Protein AF-A0A6B3HZV8-F1 (afdb_monomer)

Solvent-accessible surface area (backbone atoms only — not comparable to full-atom values): 5120 Å² total; per-residue (Å²): 85,42,67,61,44,19,65,74,67,66,45,93,44,71,67,58,16,40,51,51,49,49,51,54,51,52,52,51,56,50,48,57,39,51,52,39,15,73,76,68,54,27,19,62,47,59,53,66,92,42,54,46,73,45,68,88,54,56,83,76,76,18,54,51,64,65,84,58,53,78,38,67,43,43,73,66,54,48,43,48,39,48,45,60,56,57,47,55,82,72,106

pLDDT: mean 92.16, std 4.84, range [78.12, 98.12]

Secondary structure (DSSP, 8-state):
-HHHHHHHHT-SSHHHHHHHHHHHHHHHHHHHHHHHHHHHSEEE---TTTEEE-TTS-TTTTEEESS--EEE--HHHHHIIIIIIIIGGG-

Foldseek 3Di:
DLVVQCVVVVPPDSVVSVVVVLVVVLVVLCCQQQVCCVVPQKGWQQAPVQWAADPPDDPPPRIDGDPTDIDGSDPVSSCCRRVVRPPVVVD

Sequence (91 aa):
RVDKVAARLGAPERRVAASIAHLGLAARLWSLALGPAALFGRFPDLVPDALHWDPLHTSPDDLWIADPGELPGTADRIREQIQYGHLVPLA

Radius of gyration: 14.16 Å; Cα contacts (8 Å, |Δi|>4): 109; chains: 1; bounding box: 32×24×35 Å

Structure (mmCIF, N/CA/C/O backbone):
data_AF-A0A6B3HZV8-F1
#
_entry.id   AF-A0A6B3HZV8-F1
#
loop_
_atom_site.group_PDB
_atom_site.id
_atom_site.type_symbol
_atom_site.label_atom_id
_atom_site.label_alt_id
_atom_site.label_comp_id
_atom_site.label_asym_id
_atom_site.label_entity_id
_atom_site.label_seq_id
_atom_site.pdbx_PDB_ins_code
_atom_site.Cartn_x
_atom_site.Cartn_y
_atom_site.Cartn_z
_atom_site.occupancy
_atom_site.B_iso_or_equiv
_atom_site.auth_seq_id
_atom_site.auth_comp_id
_atom_site.auth_asym_id
_atom_site.auth_atom_id
_atom_site.pdbx_PDB_model_num
ATOM 1 N N . ARG A 1 1 ? 4.118 3.119 -14.750 1.00 87.94 1 ARG A N 1
ATOM 2 C CA . ARG A 1 1 ? 5.103 3.199 -13.635 1.00 87.94 1 ARG A CA 1
ATOM 3 C C . ARG A 1 1 ? 6.382 2.399 -13.884 1.00 87.94 1 ARG A C 1
ATOM 5 O O . ARG A 1 1 ? 7.444 2.980 -13.718 1.00 87.94 1 ARG A O 1
ATOM 12 N N . VAL A 1 2 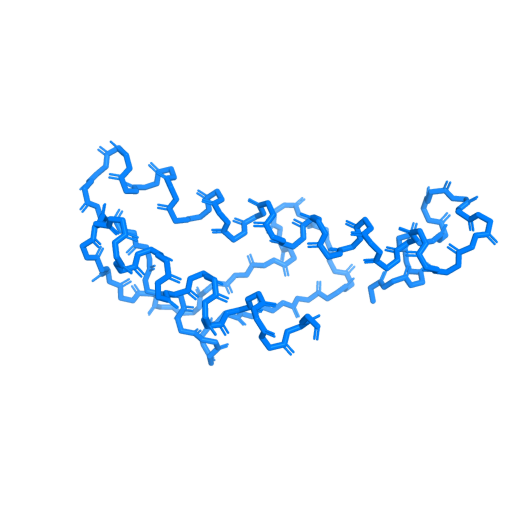? 6.308 1.108 -14.235 1.00 91.44 2 VAL A N 1
ATOM 13 C CA . VAL A 1 2 ? 7.492 0.230 -14.386 1.00 91.44 2 VAL A CA 1
ATOM 14 C C . VAL A 1 2 ? 8.556 0.840 -15.296 1.00 91.44 2 VAL A C 1
ATOM 16 O O . VAL A 1 2 ? 9.702 0.943 -14.885 1.00 91.44 2 VAL A O 1
ATOM 19 N N . ASP A 1 3 ? 8.175 1.346 -16.468 1.00 91.12 3 ASP A N 1
ATOM 20 C CA . ASP A 1 3 ? 9.143 1.920 -17.415 1.00 91.12 3 ASP A CA 1
ATOM 21 C C . ASP A 1 3 ? 9.784 3.218 -16.889 1.00 91.12 3 ASP A C 1
ATOM 23 O O . ASP A 1 3 ? 10.971 3.455 -17.087 1.00 91.12 3 ASP A O 1
ATOM 27 N N . LYS A 1 4 ? 9.040 4.015 -16.107 1.00 88.88 4 LYS A N 1
ATOM 28 C CA . LYS A 1 4 ? 9.574 5.191 -15.393 1.00 88.88 4 LYS A CA 1
ATOM 29 C C . LYS A 1 4 ? 10.604 4.780 -14.334 1.00 88.88 4 LYS A C 1
ATOM 31 O O . LYS A 1 4 ? 11.633 5.432 -14.190 1.00 88.88 4 LYS A O 1
ATOM 36 N N . VAL A 1 5 ? 10.338 3.696 -13.601 1.00 90.81 5 VAL A N 1
ATOM 37 C CA . VAL A 1 5 ? 11.284 3.124 -12.628 1.00 90.81 5 VAL A CA 1
ATOM 38 C C . VAL A 1 5 ? 12.507 2.545 -13.344 1.00 90.81 5 VAL A C 1
ATOM 40 O O . VAL A 1 5 ? 13.626 2.809 -12.917 1.00 90.81 5 VAL A O 1
ATOM 43 N N . ALA A 1 6 ? 12.314 1.835 -14.459 1.00 93.19 6 ALA A N 1
ATOM 44 C CA . ALA A 1 6 ? 13.396 1.281 -15.269 1.00 93.19 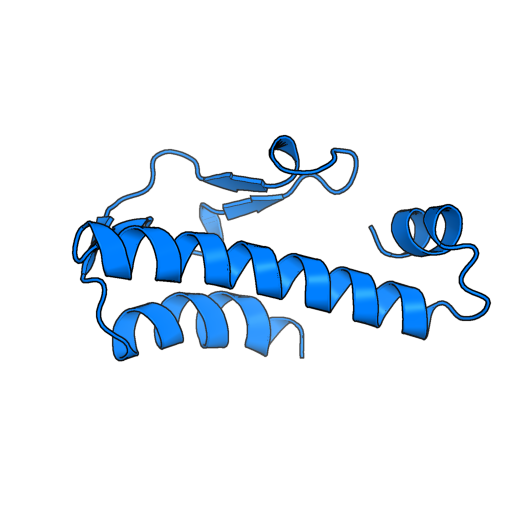6 ALA A CA 1
ATOM 45 C C . ALA A 1 6 ? 14.333 2.382 -15.776 1.00 93.19 6 ALA A C 1
ATOM 47 O O . ALA A 1 6 ? 15.540 2.299 -15.563 1.00 93.19 6 ALA A O 1
ATOM 48 N N . ALA A 1 7 ? 13.767 3.445 -16.356 1.00 92.12 7 ALA A N 1
ATOM 49 C CA . ALA A 1 7 ? 14.517 4.599 -16.837 1.00 92.12 7 ALA A CA 1
ATOM 50 C C . ALA A 1 7 ? 15.282 5.302 -15.706 1.00 92.12 7 ALA A C 1
ATOM 52 O O . ALA A 1 7 ? 16.459 5.609 -15.860 1.00 92.12 7 ALA A O 1
ATOM 53 N N . ARG A 1 8 ? 14.644 5.513 -14.545 1.00 89.25 8 ARG A N 1
ATOM 54 C CA . ARG A 1 8 ? 15.282 6.176 -13.396 1.00 89.25 8 ARG A CA 1
ATOM 55 C C . ARG A 1 8 ? 16.435 5.365 -12.800 1.00 89.25 8 ARG A C 1
ATOM 57 O O . ARG A 1 8 ? 17.400 5.955 -12.331 1.00 89.25 8 ARG A O 1
ATOM 64 N N . LEU A 1 9 ? 16.311 4.040 -12.767 1.00 90.19 9 LEU A N 1
ATOM 65 C CA . LEU A 1 9 ? 17.316 3.149 -12.182 1.00 90.19 9 LEU A CA 1
ATOM 66 C C . LEU A 1 9 ? 18.397 2.713 -13.177 1.00 90.19 9 LEU A C 1
ATOM 68 O O . LEU A 1 9 ? 19.356 2.070 -12.764 1.00 90.19 9 LEU A O 1
ATOM 72 N N . GLY A 1 10 ? 18.220 2.986 -14.475 1.00 91.50 10 GLY A N 1
ATOM 73 C CA . GLY A 1 10 ? 19.026 2.354 -15.520 1.00 91.50 10 GLY A CA 1
ATOM 74 C C . GLY A 1 10 ? 18.930 0.825 -15.467 1.00 91.50 10 GLY A C 1
ATOM 75 O O . GLY A 1 10 ? 19.914 0.136 -15.722 1.00 91.50 10 GLY A O 1
ATOM 76 N N . ALA A 1 11 ? 17.775 0.288 -15.055 1.00 85.75 11 ALA A N 1
ATOM 77 C CA . ALA A 1 11 ? 17.631 -1.139 -14.798 1.00 85.75 11 ALA A CA 1
ATOM 78 C C . ALA A 1 11 ? 17.772 -1.924 -16.116 1.00 85.75 11 ALA A C 1
ATOM 80 O O . ALA A 1 11 ? 16.996 -1.675 -17.043 1.00 85.75 11 ALA A O 1
ATOM 81 N N . PRO A 1 12 ? 18.701 -2.896 -16.203 1.00 79.69 12 PRO A N 1
ATOM 82 C CA . PRO A 1 12 ? 18.946 -3.633 -17.443 1.00 79.69 12 PRO A CA 1
ATOM 83 C C . PRO A 1 12 ? 17.775 -4.548 -17.816 1.00 79.69 12 PRO A C 1
ATOM 85 O O . PRO A 1 12 ? 17.595 -4.886 -18.982 1.00 79.69 12 PRO A O 1
ATOM 88 N N . GLU A 1 13 ? 16.953 -4.934 -16.835 1.00 93.88 13 GLU A N 1
ATOM 89 C CA . GLU A 1 13 ? 15.830 -5.841 -17.032 1.00 93.88 13 GLU A CA 1
ATOM 90 C C . GLU A 1 13 ? 14.521 -5.257 -16.494 1.00 93.88 13 GLU A C 1
ATOM 92 O O . GLU A 1 13 ? 14.426 -4.832 -15.338 1.00 93.88 13 GLU A O 1
ATOM 97 N N . ARG A 1 14 ? 13.454 -5.339 -17.300 1.00 93.62 14 ARG A N 1
ATOM 98 C 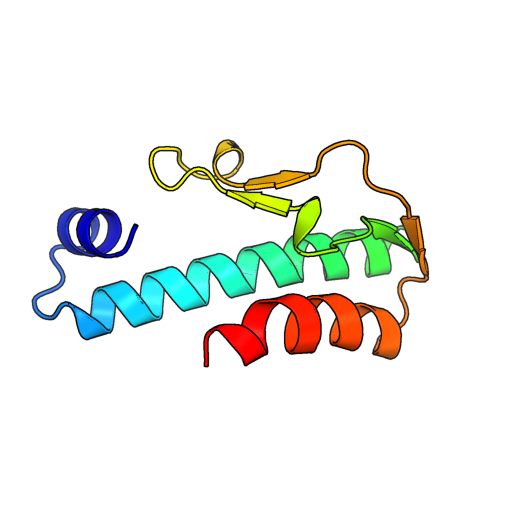CA . ARG A 1 14 ? 12.121 -4.834 -16.930 1.00 93.62 14 ARG A CA 1
ATOM 99 C C . ARG A 1 14 ? 11.561 -5.487 -15.661 1.00 93.62 14 ARG A C 1
ATOM 101 O O . ARG A 1 14 ? 10.861 -4.826 -14.899 1.00 93.62 14 ARG A O 1
ATOM 108 N N . ARG A 1 15 ? 11.909 -6.753 -15.390 1.00 95.12 15 ARG A N 1
ATOM 109 C CA . ARG A 1 15 ? 11.494 -7.477 -14.173 1.00 95.12 15 ARG A CA 1
ATOM 110 C C . ARG A 1 15 ? 12.039 -6.850 -12.887 1.00 95.12 15 ARG A C 1
ATOM 112 O O . ARG A 1 15 ? 11.335 -6.816 -11.883 1.00 95.12 15 ARG A O 1
ATOM 119 N N . VAL A 1 16 ? 13.256 -6.299 -12.924 1.00 95.88 16 VAL A N 1
ATOM 120 C CA . VAL A 1 16 ? 13.865 -5.620 -11.769 1.00 95.88 16 VAL A CA 1
ATOM 121 C C . VAL A 1 16 ? 13.103 -4.331 -11.477 1.00 95.88 16 VAL A C 1
ATOM 123 O O . VAL A 1 16 ? 12.720 -4.077 -10.338 1.00 95.88 16 VAL A O 1
ATOM 126 N N . ALA A 1 17 ? 12.793 -3.556 -12.519 1.00 94.69 17 ALA A N 1
ATOM 127 C CA . ALA A 1 17 ? 11.981 -2.354 -12.380 1.00 94.69 17 ALA A CA 1
ATOM 128 C C . ALA A 1 17 ? 10.555 -2.655 -11.888 1.00 94.69 17 ALA A C 1
ATOM 130 O O . ALA A 1 17 ? 10.023 -1.896 -11.080 1.00 94.69 17 ALA A O 1
ATOM 131 N N . ALA A 1 18 ? 9.947 -3.758 -12.339 1.00 94.69 18 ALA A N 1
ATOM 132 C CA . ALA A 1 18 ? 8.635 -4.197 -11.869 1.00 94.69 18 ALA A CA 1
ATOM 133 C C . ALA A 1 18 ? 8.661 -4.574 -10.381 1.00 94.69 18 ALA A C 1
ATOM 135 O O . ALA A 1 18 ? 7.835 -4.079 -9.617 1.00 94.69 18 ALA A O 1
ATOM 136 N N . SER A 1 19 ? 9.657 -5.359 -9.957 1.00 94.75 19 SER A N 1
ATOM 137 C CA . SER A 1 19 ? 9.859 -5.734 -8.553 1.00 94.75 19 SER A CA 1
ATOM 138 C C . SER A 1 19 ? 10.038 -4.508 -7.654 1.00 94.75 19 SER A C 1
ATOM 140 O O . SER A 1 19 ? 9.345 -4.360 -6.651 1.00 94.75 19 SER A O 1
ATOM 142 N N . ILE A 1 20 ? 10.887 -3.558 -8.056 1.00 94.38 20 ILE A N 1
ATOM 143 C CA . ILE A 1 20 ? 11.123 -2.336 -7.275 1.00 94.38 20 ILE A CA 1
ATOM 144 C C . ILE A 1 20 ? 9.885 -1.432 -7.258 1.00 94.38 20 ILE A C 1
ATOM 146 O O . ILE A 1 20 ? 9.579 -0.829 -6.229 1.00 94.38 20 ILE A O 1
ATOM 150 N N . ALA A 1 21 ? 9.146 -1.340 -8.369 1.00 91.81 21 ALA A N 1
ATOM 151 C CA . ALA A 1 21 ? 7.886 -0.603 -8.406 1.00 91.81 21 ALA A CA 1
ATOM 152 C C . ALA A 1 21 ? 6.859 -1.197 -7.427 1.00 91.81 21 ALA A C 1
ATOM 154 O O . ALA A 1 21 ? 6.248 -0.437 -6.674 1.00 91.81 21 ALA A O 1
ATOM 155 N N . HIS A 1 22 ? 6.714 -2.526 -7.401 1.00 93.56 22 HIS A N 1
ATOM 156 C CA . HIS A 1 22 ? 5.821 -3.229 -6.479 1.00 93.56 22 HIS A CA 1
ATOM 157 C C . HIS A 1 22 ? 6.268 -3.074 -5.018 1.00 93.56 22 HIS A C 1
ATOM 159 O O . HIS A 1 22 ? 5.465 -2.683 -4.176 1.00 93.56 22 HIS A O 1
ATOM 165 N N . LEU A 1 23 ? 7.556 -3.277 -4.716 1.00 94.44 23 LEU A N 1
ATOM 166 C CA . LEU A 1 23 ? 8.116 -3.081 -3.372 1.00 94.44 23 LEU A CA 1
ATOM 167 C C . LEU A 1 23 ? 7.870 -1.654 -2.874 1.00 94.44 23 LEU A C 1
ATOM 169 O O . LEU A 1 23 ? 7.461 -1.447 -1.733 1.00 94.44 23 LEU A O 1
ATOM 173 N N . GLY A 1 24 ? 8.066 -0.662 -3.746 1.00 92.06 24 GLY A N 1
ATOM 174 C CA . GLY A 1 24 ? 7.787 0.732 -3.434 1.00 92.06 24 GLY A CA 1
ATOM 175 C C .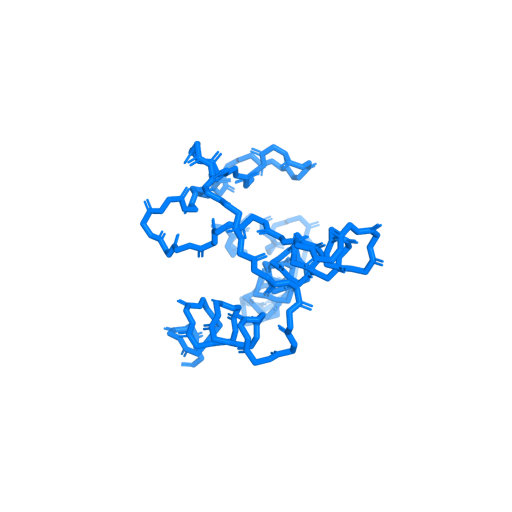 GLY A 1 24 ? 6.314 0.987 -3.103 1.00 92.06 24 GLY A C 1
ATOM 176 O O . GLY A 1 24 ? 6.033 1.709 -2.144 1.00 92.06 24 GLY A O 1
ATOM 177 N N . LEU A 1 25 ? 5.382 0.415 -3.867 1.00 91.56 25 LEU A N 1
ATOM 178 C CA . LEU A 1 25 ? 3.950 0.514 -3.577 1.00 91.56 25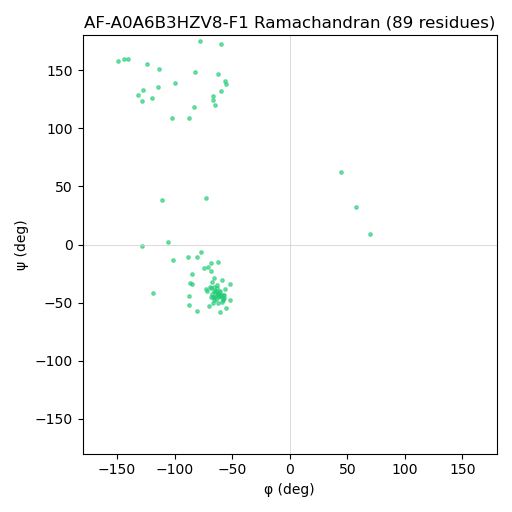 LEU A CA 1
ATOM 179 C C . LEU A 1 25 ? 3.620 -0.141 -2.230 1.00 91.56 25 LEU A C 1
ATOM 181 O O . LEU A 1 25 ? 3.036 0.509 -1.366 1.00 91.56 25 LEU A O 1
ATOM 185 N N . ALA A 1 26 ? 4.074 -1.378 -2.015 1.00 94.88 26 ALA A N 1
ATOM 186 C CA . ALA A 1 26 ? 3.841 -2.117 -0.780 1.00 94.88 26 ALA A CA 1
ATOM 187 C C . ALA A 1 26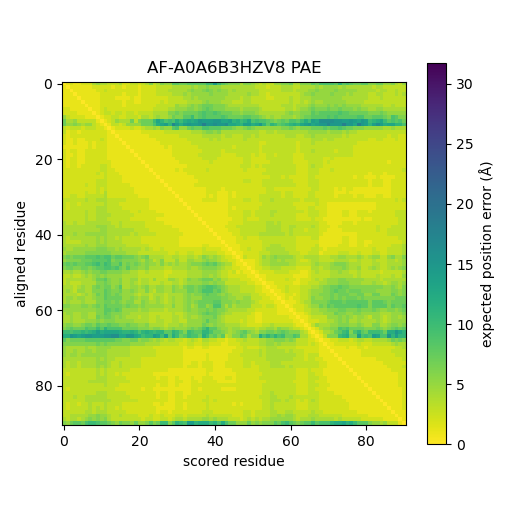 ? 4.351 -1.357 0.451 1.00 94.88 26 ALA A C 1
ATOM 189 O O . ALA A 1 26 ? 3.623 -1.213 1.429 1.00 94.88 26 ALA A O 1
ATOM 190 N N . ALA A 1 27 ? 5.566 -0.804 0.393 1.00 94.19 27 ALA A N 1
ATOM 191 C CA . ALA A 1 27 ? 6.130 -0.030 1.496 1.00 94.19 27 ALA A CA 1
ATOM 192 C C . ALA A 1 27 ? 5.245 1.168 1.884 1.00 94.19 27 ALA A C 1
ATOM 194 O O . ALA A 1 27 ? 5.007 1.390 3.067 1.00 94.19 27 ALA A O 1
ATOM 195 N N . ARG A 1 28 ? 4.712 1.908 0.901 1.00 92.38 28 ARG A N 1
ATOM 196 C CA . ARG A 1 28 ? 3.835 3.070 1.141 1.00 92.38 28 ARG A CA 1
ATOM 197 C C . ARG A 1 28 ? 2.515 2.661 1.787 1.00 92.38 28 ARG A C 1
ATOM 199 O O . ARG A 1 28 ? 2.113 3.278 2.767 1.00 92.38 28 ARG A O 1
ATOM 206 N N . LEU A 1 29 ? 1.889 1.603 1.272 1.00 93.94 29 LEU A N 1
ATOM 207 C CA . LEU A 1 29 ? 0.657 1.039 1.826 1.00 93.94 29 LEU A CA 1
ATOM 208 C C . LEU A 1 29 ? 0.843 0.626 3.293 1.00 93.94 29 LEU A C 1
ATOM 210 O O . LEU A 1 29 ? 0.063 1.019 4.159 1.00 93.94 29 LEU A O 1
ATOM 214 N N . TRP A 1 30 ? 1.930 -0.090 3.597 1.00 96.44 30 TRP A N 1
ATOM 215 C CA . TRP A 1 30 ? 2.257 -0.472 4.971 1.00 96.44 30 TRP A CA 1
ATOM 216 C C . TRP A 1 30 ? 2.545 0.733 5.866 1.00 96.44 30 TRP A C 1
ATOM 218 O O . TRP A 1 30 ? 2.097 0.747 7.010 1.00 96.44 30 TRP A O 1
ATOM 228 N N . SER A 1 31 ? 3.245 1.760 5.375 1.00 94.69 31 SER A N 1
ATOM 229 C CA . SER A 1 31 ? 3.482 2.988 6.145 1.00 94.69 31 SER A CA 1
ATOM 230 C C . SER A 1 31 ? 2.183 3.727 6.486 1.00 94.69 31 SER A C 1
ATOM 232 O O . SER A 1 31 ? 2.029 4.157 7.630 1.00 94.69 31 SER A O 1
ATOM 234 N N . LEU A 1 32 ? 1.247 3.835 5.533 1.00 92.38 32 LEU A N 1
ATOM 235 C CA . LEU A 1 32 ? -0.050 4.497 5.728 1.00 92.38 32 LEU A CA 1
ATOM 236 C C . LEU A 1 32 ? -0.951 3.771 6.734 1.00 92.38 32 LEU A C 1
ATOM 238 O O . LEU A 1 32 ? -1.743 4.423 7.408 1.00 92.38 32 LEU A O 1
ATOM 242 N N . ALA A 1 33 ? -0.814 2.451 6.877 1.00 95.50 33 ALA A N 1
ATOM 243 C CA . ALA A 1 33 ? -1.558 1.696 7.881 1.00 95.50 33 ALA A CA 1
ATOM 244 C C . ALA A 1 33 ? -0.848 1.649 9.243 1.00 95.50 33 ALA A C 1
ATOM 246 O O . ALA A 1 33 ? -1.443 1.969 10.271 1.00 95.50 33 ALA A O 1
ATOM 247 N N . LEU A 1 34 ? 0.430 1.255 9.271 1.00 97.69 34 LEU A N 1
ATOM 248 C CA . LEU A 1 34 ? 1.140 0.952 10.517 1.00 97.69 34 LEU A CA 1
ATOM 249 C C . LEU A 1 34 ? 1.475 2.201 11.334 1.00 97.69 34 LEU A C 1
ATOM 251 O O . LEU A 1 34 ? 1.377 2.157 12.557 1.00 97.69 34 LEU A O 1
ATOM 255 N N . GLY A 1 35 ? 1.859 3.304 10.685 1.00 96.88 35 GLY A N 1
ATOM 256 C CA . GLY A 1 35 ? 2.221 4.542 11.381 1.00 96.88 35 GLY A CA 1
ATOM 257 C C . GLY A 1 35 ? 1.058 5.094 12.216 1.00 96.88 35 GLY A C 1
ATOM 258 O O . GLY A 1 35 ? 1.188 5.205 13.437 1.00 96.88 35 GLY A O 1
ATOM 259 N N . PRO A 1 36 ? -0.100 5.384 11.596 1.00 96.25 36 PRO A N 1
ATOM 260 C CA . PRO A 1 36 ? -1.284 5.836 12.317 1.00 96.25 36 PRO A CA 1
ATOM 261 C C . PRO A 1 36 ? -1.804 4.808 13.323 1.00 96.25 36 PRO A C 1
ATOM 263 O O . PRO A 1 36 ? -2.130 5.181 14.448 1.00 96.25 36 PRO A O 1
ATOM 266 N N . ALA A 1 37 ? -1.816 3.514 12.976 1.00 97.94 37 ALA A N 1
ATOM 267 C CA . ALA A 1 37 ? -2.267 2.476 13.900 1.00 97.94 37 ALA A CA 1
ATOM 268 C C . ALA A 1 37 ? -1.426 2.445 15.183 1.00 97.94 37 ALA A C 1
ATOM 270 O O . ALA A 1 37 ? -1.983 2.370 16.277 1.00 97.94 37 ALA A O 1
ATOM 271 N N . ALA A 1 38 ? -0.100 2.560 15.062 1.00 98.06 38 ALA A N 1
ATOM 272 C CA . ALA A 1 38 ? 0.806 2.575 16.204 1.00 98.06 38 ALA A CA 1
ATOM 273 C C . ALA A 1 38 ? 0.677 3.850 17.054 1.00 98.06 38 ALA A C 1
ATOM 275 O O . ALA A 1 38 ? 0.792 3.781 18.275 1.00 98.06 38 ALA A O 1
ATOM 276 N N . LEU A 1 39 ? 0.446 5.008 16.424 1.00 98.12 39 LEU A N 1
ATOM 277 C CA . LEU A 1 39 ? 0.400 6.302 17.116 1.00 98.12 39 LEU A CA 1
ATOM 278 C C . LEU A 1 39 ? -0.982 6.645 17.688 1.00 98.12 39 LEU A C 1
ATOM 280 O O . LEU A 1 39 ? -1.071 7.306 18.720 1.00 98.12 39 LEU A O 1
ATOM 284 N N . PHE A 1 40 ? -2.054 6.218 17.024 1.00 97.56 40 PHE A N 1
ATOM 285 C CA . PHE A 1 40 ? -3.422 6.672 17.295 1.00 97.56 40 PHE A CA 1
ATOM 286 C C . PHE A 1 40 ? -4.423 5.531 17.507 1.00 97.56 40 PHE A C 1
ATOM 288 O O . PHE A 1 40 ? -5.603 5.796 17.743 1.00 97.56 40 PHE A O 1
ATOM 295 N N . GLY A 1 41 ? -3.990 4.269 17.402 1.00 98.12 41 GLY A N 1
ATOM 296 C CA . GLY A 1 41 ? -4.859 3.094 17.531 1.00 98.12 41 GLY A CA 1
ATOM 297 C C . GLY A 1 41 ? -5.845 2.913 16.372 1.00 98.12 41 GLY A C 1
ATOM 298 O O . GLY A 1 41 ? -6.740 2.071 16.450 1.00 98.12 41 GLY A O 1
ATOM 299 N N . ARG A 1 42 ? -5.700 3.696 15.300 1.00 97.94 42 ARG A N 1
ATOM 300 C CA . ARG A 1 42 ? -6.574 3.713 14.122 1.00 97.94 42 ARG A CA 1
ATOM 301 C C . ARG A 1 42 ? -5.793 4.083 12.871 1.00 97.94 42 ARG A C 1
ATOM 303 O O . ARG A 1 42 ? -4.734 4.693 12.970 1.00 97.94 42 ARG A O 1
ATOM 310 N N . PHE A 1 43 ? -6.308 3.711 11.711 1.00 96.38 43 PHE A N 1
ATOM 311 C CA . PHE A 1 43 ? -5.689 4.012 10.424 1.00 96.38 43 PHE A CA 1
ATOM 312 C C . PHE A 1 43 ? -6.750 4.389 9.383 1.00 96.38 43 PHE A C 1
ATOM 314 O O . PHE A 1 43 ? -7.922 4.065 9.590 1.00 96.38 43 PHE A O 1
ATOM 321 N N . PRO A 1 44 ? -6.367 5.083 8.297 1.00 94.31 44 PRO A N 1
ATOM 322 C CA . PRO A 1 44 ? -7.286 5.396 7.209 1.00 94.31 44 PRO A CA 1
ATOM 323 C C . PRO A 1 44 ? -7.925 4.127 6.645 1.00 94.31 44 PRO A C 1
ATOM 325 O O . PRO A 1 44 ? -7.248 3.112 6.494 1.00 94.31 44 PRO A O 1
ATOM 328 N N . ASP A 1 45 ? -9.206 4.184 6.305 1.00 93.38 45 ASP A N 1
ATOM 329 C CA . ASP A 1 45 ? -9.833 3.158 5.487 1.00 93.38 45 ASP A CA 1
ATOM 330 C C . ASP A 1 45 ? -9.193 3.190 4.096 1.00 93.38 45 ASP A C 1
ATOM 332 O O . ASP A 1 45 ? -9.180 4.217 3.416 1.00 93.38 45 ASP A O 1
ATOM 336 N N . LEU A 1 46 ? -8.590 2.069 3.712 1.00 92.00 46 LEU A N 1
ATOM 337 C CA . LEU A 1 46 ? -7.785 1.934 2.505 1.00 92.00 46 LEU A CA 1
ATOM 338 C C . LEU A 1 46 ? -8.509 1.047 1.496 1.00 92.00 46 LEU A C 1
ATOM 340 O O . LEU A 1 46 ? -7.863 0.253 0.821 1.00 92.00 46 LEU A O 1
ATOM 344 N N . VAL A 1 47 ? -9.833 1.155 1.368 1.00 87.75 47 VAL A N 1
ATOM 345 C CA . VAL A 1 47 ? -10.554 0.409 0.330 1.00 87.75 47 VAL A CA 1
ATOM 346 C C . VAL A 1 47 ? -9.967 0.699 -1.064 1.00 87.75 47 VAL A C 1
ATOM 348 O O . VAL A 1 47 ? -9.661 1.858 -1.369 1.00 87.75 47 VAL A O 1
ATOM 351 N N . PRO A 1 48 ? -9.811 -0.322 -1.932 1.00 85.38 48 PRO A N 1
ATOM 352 C CA . PRO A 1 48 ? -9.222 -0.155 -3.264 1.00 85.38 48 PRO A CA 1
ATOM 353 C C . PRO A 1 48 ? -9.851 0.958 -4.108 1.00 85.38 48 PRO A C 1
ATOM 355 O O . PRO A 1 48 ? -9.136 1.646 -4.830 1.00 85.38 48 PRO A O 1
ATOM 358 N N . ASP A 1 49 ? -11.158 1.183 -3.963 1.00 85.62 49 ASP A N 1
ATOM 359 C CA . ASP A 1 49 ? -11.903 2.170 -4.751 1.00 85.62 49 ASP A CA 1
ATOM 360 C C . ASP A 1 49 ? -11.641 3.630 -4.333 1.00 85.62 49 ASP A C 1
ATOM 362 O O . ASP A 1 49 ? -11.884 4.543 -5.122 1.00 85.62 49 ASP A O 1
ATOM 366 N N . ALA A 1 50 ? -11.137 3.865 -3.115 1.00 86.69 50 ALA A N 1
ATOM 367 C CA . ALA A 1 50 ? -10.837 5.203 -2.589 1.00 86.69 50 ALA A CA 1
ATOM 368 C C . ALA A 1 50 ? -9.342 5.555 -2.647 1.00 86.69 50 ALA A C 1
ATOM 370 O O . ALA A 1 50 ? -8.965 6.717 -2.457 1.00 86.69 50 ALA A O 1
ATOM 371 N N . LEU A 1 51 ? -8.481 4.559 -2.891 1.00 89.88 51 LEU A N 1
ATOM 372 C CA . LEU A 1 51 ? -7.046 4.755 -3.017 1.00 89.88 51 LEU A CA 1
ATOM 373 C C . LEU A 1 51 ? -6.688 5.089 -4.464 1.00 89.88 51 LEU A C 1
ATOM 375 O O . LEU A 1 51 ? -6.686 4.239 -5.353 1.00 89.88 51 LEU A O 1
ATOM 379 N N . HIS A 1 52 ? -6.305 6.335 -4.685 1.00 89.69 52 HIS A N 1
ATOM 380 C CA . HIS A 1 52 ? -5.923 6.810 -5.998 1.00 89.69 52 HIS A CA 1
ATOM 381 C C . HIS A 1 52 ? -4.406 6.839 -6.152 1.00 89.69 52 HIS A C 1
ATOM 383 O O . HIS A 1 52 ? -3.671 7.252 -5.251 1.00 89.69 52 HIS A O 1
ATOM 389 N N . TRP A 1 53 ? -3.943 6.421 -7.330 1.00 88.88 53 TRP A N 1
ATOM 390 C CA . TRP A 1 53 ? -2.533 6.411 -7.688 1.00 88.88 53 TRP A CA 1
ATOM 391 C C . TRP A 1 53 ? -2.303 7.108 -9.025 1.00 88.88 53 TRP A C 1
ATOM 393 O O . TRP A 1 53 ? -2.842 6.692 -10.051 1.00 88.88 53 TRP A O 1
ATOM 403 N N . ASP A 1 54 ? -1.440 8.122 -9.025 1.00 89.88 54 ASP A N 1
ATOM 404 C CA . ASP A 1 54 ? -0.935 8.737 -10.245 1.00 89.88 54 ASP A CA 1
ATOM 405 C C . ASP A 1 54 ? 0.495 8.240 -10.537 1.00 89.88 54 ASP A C 1
ATOM 407 O O . ASP A 1 54 ? 1.466 8.633 -9.876 1.00 89.88 54 ASP A O 1
ATOM 411 N N . PRO A 1 55 ? 0.687 7.396 -11.567 1.00 82.81 55 PRO A N 1
ATOM 412 C CA . PRO A 1 55 ? 2.000 6.860 -11.900 1.00 82.81 55 PRO A CA 1
ATOM 413 C C . PRO A 1 55 ? 2.978 7.919 -12.443 1.00 82.81 55 PRO A C 1
ATOM 415 O O . PRO A 1 55 ? 4.189 7.639 -12.495 1.00 82.81 55 PRO A O 1
ATOM 418 N N . LEU A 1 56 ? 2.487 9.091 -12.866 1.00 85.69 56 LEU A N 1
ATOM 419 C CA . LEU A 1 56 ? 3.273 10.209 -13.388 1.00 85.69 56 LEU A CA 1
ATOM 420 C C . LEU A 1 56 ? 3.814 11.115 -12.285 1.00 85.69 56 LEU A C 1
ATOM 422 O O . LEU A 1 56 ? 4.897 11.675 -12.474 1.00 85.69 56 LEU A O 1
ATOM 426 N N . HIS A 1 57 ? 3.175 11.169 -11.121 1.00 88.12 57 HIS A N 1
ATOM 427 C CA . HIS A 1 57 ? 3.701 11.885 -9.962 1.00 88.12 57 HIS A CA 1
ATOM 428 C C . HIS A 1 57 ? 4.813 11.101 -9.238 1.00 88.12 57 HIS A C 1
ATOM 430 O O . HIS A 1 57 ? 5.219 9.988 -9.621 1.00 88.12 57 HIS A O 1
ATOM 436 N N . THR A 1 58 ? 5.403 11.740 -8.229 1.00 83.19 58 THR A N 1
ATOM 437 C CA . THR A 1 58 ? 6.381 11.150 -7.310 1.00 83.19 58 THR A CA 1
ATOM 438 C C . THR A 1 58 ? 5.904 11.317 -5.885 1.00 83.19 58 THR A C 1
ATOM 440 O O . THR A 1 58 ? 5.170 12.245 -5.585 1.00 83.19 58 THR A O 1
ATOM 443 N N . SER A 1 59 ? 6.370 10.445 -5.003 1.00 81.94 59 SER A N 1
ATOM 444 C CA . SER A 1 59 ? 5.983 10.501 -3.599 1.00 81.94 59 SER A CA 1
ATOM 445 C C . SER A 1 59 ? 6.418 11.792 -2.915 1.00 81.94 59 SER A C 1
ATOM 447 O O . SER A 1 59 ? 7.512 12.280 -3.217 1.00 81.94 59 SER A O 1
ATOM 449 N N . PRO A 1 60 ? 5.615 12.281 -1.957 1.00 83.56 60 PRO A N 1
ATOM 450 C CA . PRO A 1 60 ? 4.400 11.643 -1.423 1.00 83.56 60 PRO A CA 1
ATOM 451 C C . PRO A 1 60 ? 3.139 11.823 -2.287 1.00 83.56 60 PRO A C 1
ATOM 453 O O . PRO A 1 60 ? 2.169 11.112 -2.064 1.00 83.56 60 PRO A O 1
ATOM 456 N N . ASP A 1 61 ? 3.173 12.689 -3.300 1.00 87.81 61 ASP A N 1
ATOM 457 C CA . ASP A 1 61 ? 1.981 13.125 -4.045 1.00 87.81 61 ASP A CA 1
ATOM 458 C C . ASP A 1 61 ? 1.465 12.102 -5.070 1.00 87.81 61 ASP A C 1
ATOM 460 O O . ASP A 1 61 ? 0.417 12.298 -5.678 1.00 87.81 61 ASP A O 1
ATOM 464 N N . ASP A 1 62 ? 2.193 11.002 -5.296 1.00 88.81 62 ASP A N 1
ATOM 465 C CA . ASP A 1 62 ? 1.749 9.960 -6.221 1.00 88.81 62 ASP A CA 1
ATOM 466 C C . ASP A 1 62 ? 0.566 9.146 -5.699 1.00 88.81 62 ASP A C 1
ATOM 468 O O . ASP A 1 62 ? -0.118 8.529 -6.510 1.00 88.81 62 ASP A O 1
ATOM 472 N N . LEU A 1 63 ? 0.298 9.157 -4.392 1.00 90.44 63 LEU A N 1
ATOM 473 C CA . LEU A 1 63 ? -0.740 8.350 -3.760 1.00 90.44 63 LEU A CA 1
ATOM 474 C C . LEU A 1 63 ? -1.600 9.214 -2.832 1.00 90.44 63 LEU A C 1
ATOM 476 O O . LEU A 1 63 ? -1.069 9.886 -1.951 1.00 90.44 63 LEU A O 1
ATOM 480 N N . TRP A 1 64 ? -2.920 9.161 -2.989 1.00 90.62 64 TRP A N 1
ATOM 481 C CA . TRP A 1 64 ? -3.845 9.874 -2.108 1.00 90.62 64 TRP A CA 1
ATOM 482 C C . TRP A 1 64 ? -5.119 9.072 -1.862 1.00 90.62 64 TRP A C 1
ATOM 484 O O . TRP A 1 64 ? -5.462 8.164 -2.619 1.00 90.62 64 TRP A O 1
ATOM 494 N N . ILE A 1 65 ? -5.816 9.423 -0.784 1.00 89.00 65 ILE A N 1
ATOM 495 C CA . ILE A 1 65 ? -7.085 8.812 -0.396 1.00 89.00 65 ILE A CA 1
ATOM 496 C C . ILE A 1 65 ? -8.131 9.918 -0.383 1.00 89.00 65 ILE A C 1
ATOM 498 O O . ILE A 1 65 ? -7.919 10.959 0.245 1.00 89.00 65 ILE A O 1
ATOM 502 N N . ALA A 1 66 ? -9.230 9.720 -1.103 1.00 84.00 66 ALA A N 1
ATOM 503 C CA . ALA A 1 66 ? -10.347 10.651 -1.070 1.00 84.00 66 ALA A CA 1
ATOM 504 C C . ALA A 1 66 ? -11.236 10.337 0.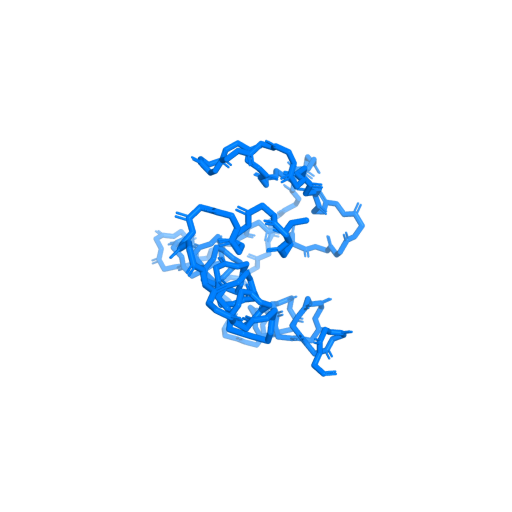142 1.00 84.00 66 ALA A C 1
ATOM 506 O O . ALA A 1 66 ? -11.774 9.240 0.223 1.00 84.00 66 ALA A O 1
ATOM 507 N N . ASP A 1 67 ? -11.361 11.301 1.063 1.00 78.12 67 ASP A N 1
ATOM 508 C CA . ASP A 1 67 ? -12.234 11.244 2.250 1.00 78.12 67 ASP A CA 1
ATOM 509 C C . ASP A 1 67 ? -12.176 9.902 3.018 1.00 78.12 67 ASP A C 1
ATOM 511 O O . ASP A 1 67 ? -13.162 9.162 3.069 1.00 78.12 67 ASP A O 1
ATOM 515 N N . PRO A 1 68 ? -11.005 9.526 3.574 1.00 81.75 68 PRO A N 1
ATOM 516 C CA . PRO A 1 68 ? -10.872 8.248 4.254 1.00 81.75 68 PRO A CA 1
ATOM 517 C C . PRO A 1 68 ? -11.723 8.208 5.523 1.00 81.75 68 PRO A C 1
ATOM 519 O O . PRO A 1 68 ? -11.550 9.026 6.429 1.00 81.75 68 PRO A O 1
ATOM 522 N N . GLY A 1 69 ? -12.549 7.167 5.644 1.00 90.75 69 GLY A N 1
ATOM 523 C CA . GLY A 1 69 ? -13.014 6.715 6.952 1.00 90.75 69 GLY A CA 1
ATOM 524 C C . GLY A 1 69 ? -11.836 6.305 7.848 1.00 90.75 69 GLY A C 1
ATOM 525 O O . GLY A 1 69 ? -10.693 6.216 7.403 1.00 90.75 69 GLY A O 1
ATOM 526 N N . GLU A 1 70 ? -12.098 6.019 9.121 1.00 94.69 70 GLU A N 1
ATOM 527 C CA . GLU A 1 70 ? -11.087 5.474 10.033 1.00 94.69 70 GLU A CA 1
ATOM 528 C C . GLU A 1 70 ? -11.466 4.053 10.459 1.00 94.69 70 GLU A C 1
ATOM 530 O O . GLU A 1 70 ? -12.610 3.772 10.825 1.00 94.69 70 GLU A O 1
ATOM 535 N N . LEU A 1 71 ? -10.484 3.154 10.456 1.00 96.38 71 LEU A N 1
ATOM 536 C 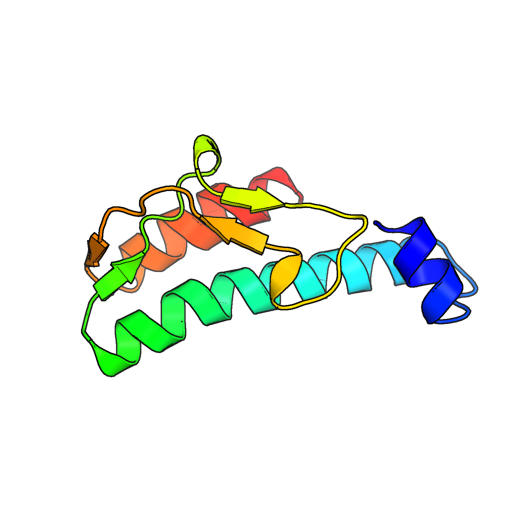CA . LEU A 1 71 ? -10.620 1.777 10.917 1.00 96.38 71 LEU A CA 1
ATOM 537 C C . LEU A 1 71 ? -9.778 1.532 12.180 1.00 96.38 71 LEU A C 1
ATOM 539 O O . LEU A 1 71 ? -8.717 2.141 12.345 1.00 96.38 71 LEU A O 1
ATOM 543 N N . PRO A 1 72 ? -10.184 0.598 13.067 1.00 97.88 72 PRO A N 1
ATOM 544 C CA . PRO A 1 72 ? -9.368 0.203 14.213 1.00 97.88 72 PRO A CA 1
ATOM 545 C C . PRO A 1 72 ? -8.009 -0.362 13.779 1.00 97.88 72 PRO A C 1
ATOM 547 O O . PRO A 1 72 ? -7.953 -1.273 12.952 1.00 97.88 72 PRO A O 1
ATOM 550 N N . GLY A 1 73 ? -6.923 0.108 14.399 1.00 97.62 73 GLY A N 1
ATOM 551 C CA . GLY A 1 73 ? -5.525 -0.253 14.118 1.00 97.62 73 GLY A CA 1
ATOM 552 C C . GLY A 1 73 ? -5.117 -1.657 14.575 1.00 97.62 73 GLY A C 1
ATOM 553 O O . GLY A 1 73 ? -4.033 -1.851 15.116 1.00 97.62 73 GLY A O 1
ATOM 554 N N . THR A 1 74 ? -5.997 -2.640 14.404 1.00 98.12 74 THR A N 1
ATOM 555 C CA . THR A 1 74 ? -5.739 -4.043 14.746 1.00 98.12 74 THR A CA 1
ATOM 556 C C . THR A 1 74 ? -4.974 -4.743 13.627 1.00 98.12 74 THR A C 1
ATOM 558 O O . THR A 1 74 ? -5.181 -4.455 12.447 1.00 98.12 74 THR A O 1
ATOM 561 N N . ALA A 1 75 ? -4.130 -5.714 13.985 1.00 97.69 75 ALA A N 1
ATOM 562 C CA . ALA A 1 75 ? -3.354 -6.483 13.012 1.00 97.69 75 ALA A CA 1
ATOM 563 C C . ALA A 1 75 ? -4.238 -7.167 11.953 1.00 97.69 75 ALA A C 1
ATOM 565 O O . ALA A 1 75 ? -3.874 -7.188 10.779 1.00 97.69 75 ALA A O 1
ATOM 566 N N . ASP A 1 76 ? -5.408 -7.680 12.345 1.00 98.06 76 ASP A N 1
ATOM 567 C CA . ASP A 1 76 ? -6.331 -8.341 11.419 1.00 98.06 76 ASP A CA 1
ATOM 568 C C . ASP A 1 76 ? -6.924 -7.366 10.400 1.00 98.06 76 ASP A C 1
ATOM 570 O O . ASP A 1 76 ? -6.895 -7.661 9.207 1.00 98.06 76 ASP A O 1
ATOM 574 N N . ARG A 1 77 ? -7.381 -6.181 10.834 1.00 97.00 77 ARG A N 1
ATOM 575 C CA . ARG A 1 77 ? -7.921 -5.157 9.921 1.00 97.00 77 ARG A CA 1
ATOM 576 C C . ARG A 1 77 ? -6.861 -4.596 8.986 1.00 97.00 77 ARG A C 1
ATOM 578 O O . ARG A 1 77 ? -7.127 -4.400 7.805 1.00 97.00 77 ARG A O 1
ATOM 585 N N . ILE A 1 78 ? -5.651 -4.376 9.494 1.00 97.62 78 ILE A N 1
ATOM 586 C CA . ILE A 1 78 ? -4.533 -3.922 8.666 1.00 97.62 78 ILE A CA 1
ATOM 587 C C . ILE A 1 78 ? -4.187 -4.990 7.620 1.00 97.62 78 ILE A C 1
ATOM 589 O O . ILE A 1 78 ? -4.007 -4.667 6.449 1.00 97.62 78 ILE A O 1
ATOM 593 N N . ARG A 1 79 ? -4.123 -6.271 8.010 1.00 97.38 79 ARG A N 1
ATOM 594 C CA . ARG A 1 79 ? -3.855 -7.371 7.073 1.00 97.38 79 ARG A CA 1
ATOM 595 C C . ARG A 1 79 ? -4.951 -7.488 6.014 1.00 97.38 79 ARG A C 1
ATOM 597 O O . ARG A 1 79 ? -4.630 -7.662 4.844 1.00 97.38 79 ARG A O 1
ATOM 604 N N . GLU A 1 80 ? -6.214 -7.373 6.413 1.00 96.62 80 GLU A N 1
ATOM 605 C CA . GLU A 1 80 ? -7.363 -7.372 5.505 1.00 96.62 80 GLU A CA 1
ATOM 606 C C . GLU A 1 80 ? -7.239 -6.291 4.430 1.00 96.62 80 GLU A C 1
ATOM 608 O O . GLU A 1 80 ? -7.231 -6.606 3.240 1.00 96.62 80 GLU A O 1
ATOM 613 N N . GLN A 1 81 ? -7.039 -5.042 4.848 1.00 95.44 81 GLN A N 1
ATOM 614 C CA . GLN A 1 81 ? -6.943 -3.909 3.932 1.00 95.44 81 GLN A CA 1
ATOM 615 C C . GLN A 1 81 ? -5.689 -3.983 3.054 1.00 95.44 81 GLN A C 1
ATOM 617 O O . GLN A 1 81 ? -5.781 -3.891 1.835 1.00 95.44 81 GLN A O 1
ATOM 622 N N . ILE A 1 82 ? -4.507 -4.193 3.640 1.00 95.94 82 ILE A N 1
ATOM 623 C CA . ILE A 1 82 ? -3.247 -4.097 2.891 1.00 95.94 82 ILE A CA 1
ATOM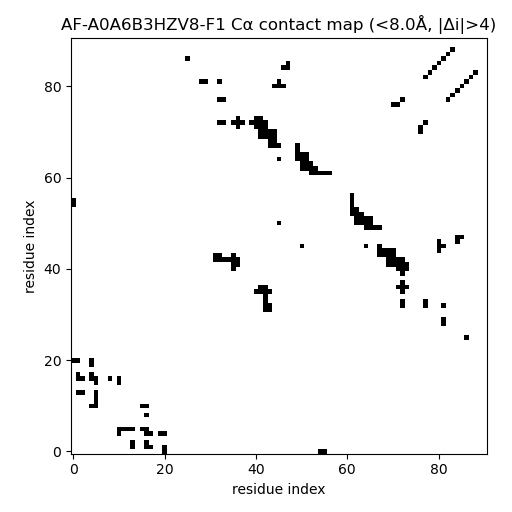 624 C C . ILE A 1 82 ? -2.955 -5.367 2.098 1.00 95.94 82 ILE A C 1
ATOM 626 O O . ILE A 1 82 ? -2.765 -5.315 0.883 1.00 95.94 82 ILE A O 1
ATOM 630 N N . GLN A 1 83 ? -2.886 -6.518 2.769 1.00 96.06 83 GLN A N 1
ATOM 631 C CA . GLN A 1 83 ? -2.451 -7.749 2.117 1.00 96.06 83 GLN A CA 1
ATOM 632 C C . GLN A 1 83 ? -3.505 -8.235 1.128 1.00 96.06 83 GLN A C 1
ATOM 634 O O . GLN A 1 83 ? -3.179 -8.468 -0.033 1.00 96.06 83 GLN A O 1
ATOM 639 N N . TYR A 1 84 ? -4.750 -8.387 1.575 1.00 96.00 84 TYR A N 1
ATOM 640 C CA . TYR A 1 84 ? -5.798 -8.971 0.739 1.00 96.00 84 TYR A CA 1
ATOM 641 C C . TYR A 1 84 ? -6.466 -7.943 -0.175 1.00 96.00 84 TYR A C 1
ATOM 643 O O . TYR A 1 84 ? -6.786 -8.286 -1.310 1.00 96.00 84 TYR A O 1
ATOM 651 N N . GLY A 1 85 ? -6.615 -6.694 0.274 1.00 94.44 85 GLY A N 1
ATOM 652 C CA . GLY A 1 85 ? -7.186 -5.623 -0.545 1.00 94.44 85 GLY A CA 1
ATOM 653 C C . GLY A 1 85 ? -6.271 -5.145 -1.676 1.00 94.44 85 GLY A C 1
ATOM 654 O O . GLY A 1 85 ? -6.754 -4.924 -2.782 1.00 94.44 85 GLY A O 1
ATOM 655 N N . HIS A 1 86 ? -4.957 -5.023 -1.435 1.00 93.75 86 HIS A N 1
ATOM 656 C CA . HIS A 1 86 ? -4.038 -4.392 -2.401 1.00 93.75 86 HIS A CA 1
ATOM 657 C C . HIS A 1 86 ? -2.928 -5.289 -2.934 1.00 93.75 86 HIS A C 1
ATOM 659 O O . HIS A 1 86 ? -2.599 -5.207 -4.114 1.00 93.75 86 HIS A O 1
ATOM 665 N N . LEU A 1 87 ? -2.298 -6.111 -2.090 1.00 94.44 87 LEU A N 1
ATOM 666 C CA . LEU A 1 87 ? -1.069 -6.813 -2.486 1.00 94.44 87 LEU A CA 1
ATOM 667 C C . LEU A 1 87 ? -1.330 -8.149 -3.186 1.00 94.44 87 LEU A C 1
ATOM 669 O O . LEU A 1 87 ? -0.713 -8.419 -4.211 1.00 94.44 87 LEU A O 1
ATOM 673 N N . VAL A 1 88 ? -2.246 -8.969 -2.667 1.00 95.75 88 VAL A N 1
ATOM 674 C CA . VAL A 1 88 ? -2.612 -10.267 -3.261 1.00 95.75 88 VAL A CA 1
ATOM 675 C C . VAL A 1 88 ? -3.169 -10.133 -4.686 1.00 95.75 88 VAL A C 1
ATOM 677 O O . VAL A 1 88 ? -2.766 -10.932 -5.525 1.00 95.75 88 VAL A O 1
ATOM 680 N N . PRO A 1 89 ? -4.011 -9.135 -5.025 1.00 93.56 89 PRO A N 1
ATOM 681 C CA . PRO A 1 89 ? -4.470 -8.941 -6.405 1.00 93.56 89 PRO A CA 1
ATOM 682 C C . PRO A 1 89 ? -3.358 -8.633 -7.420 1.00 93.56 89 PRO A C 1
ATOM 684 O O . PRO A 1 89 ? -3.593 -8.699 -8.624 1.00 93.56 89 PRO A O 1
ATOM 687 N N . LEU A 1 90 ? -2.165 -8.261 -6.946 1.00 89.19 90 LEU A N 1
ATOM 688 C CA . LEU A 1 90 ? -1.006 -7.908 -7.767 1.00 89.19 90 LEU A CA 1
ATOM 689 C C . LEU A 1 90 ? 0.078 -9.000 -7.784 1.00 89.19 90 LEU A C 1
ATOM 691 O O . LEU A 1 90 ? 1.145 -8.759 -8.358 1.00 89.19 90 LEU A O 1
ATOM 695 N N . ALA A 1 91 ? -0.159 -10.131 -7.110 1.00 81.56 91 ALA A N 1
ATOM 696 C CA . ALA A 1 91 ? 0.789 -11.233 -6.947 1.00 81.56 91 ALA A CA 1
ATOM 697 C C . ALA A 1 91 ? 0.762 -12.234 -8.112 1.00 81.56 91 ALA A C 1
ATOM 699 O O . ALA A 1 91 ? -0.310 -12.419 -8.731 1.00 81.56 91 ALA A O 1
#

Mean predicted aligned error: 3.41 Å